Protein 5B78 (pdb70)

InterPro domains:
  IPR001965 Zinc finger, PHD-type [SM00249] (208-263)
  IPR001965 Zinc finger, PHD-type [SM00249] (264-311)
  IPR002717 Histone acetyltransferase domain, MYST-type [PF01853] (565-741)
  IPR002717 Histone acetyltransferase domain, MYST-type [PS51726] (504-778)
  IPR005818 Linker histone H1/H5, domain H15 [PS51504] (95-171)
  IPR005818 Linker histone H1/H5, domain H15 [SM00526] (85-165)
  IPR011011 Zinc finger, FYVE/PHD-type [SSF57903] (195-263)
  IPR011011 Zinc finger, FYVE/PHD-type [SSF57903] (251-322)
  IPR013083 Zinc finger, RING/FYVE/PHD-type [G3DSA:3.30.40.10] (203-313)
  IPR016181 Acyl-CoA N-acyltransferase [SSF55729] (508-776)
  IPR019787 Zinc finger, PHD-finger [PF00628] (209-262)
  IPR019787 Zinc finger, PHD-finger [PF00628] (265-310)
  IPR019787 Zinc finger, PHD-finger [PS50016] (206-265)
  IPR019787 Zinc finger, PHD-finger [PS50016] (262-313)
  IPR036388 Winged helix-like DNA-binding domain superfamily [G3DSA:1.10.10.10] (92-180)
  IPR036388 Winged helix-like DNA-binding domain superfamily [G3DSA:1.10.10.10] (683-766)
  IPR036390 Winged helix DNA-binding domain superfamily [SSF46785] (92-175)
  IPR040706 MYST, zinc finger domain [PF17772] (506-560)
  IPR048589 SAM domain-containing protein 1-like, WH domain [PF21524] (11-73)
  IPR048589 SAM domain-containing protein 1-like, WH domain [PS52014] (1-77)

Nearest PDB structures (foldseek):
  5b78-assembly1_A  TM=1.008E+00  e=1.180E-27  Homo sapiens
  5b75-assembly1_A  TM=1.004E+00  e=1.013E-25  Homo sapiens
  4lka-assembly1_A  TM=9.780E-01  e=3.667E-24  Homo sapiens
  5u2j-assembly1_B  TM=9.827E-01  e=6.413E-20  Homo sapiens
  3v43-assembly1_A  TM=9.497E-01  e=2.529E-20  Homo sapiens

Sequence (140 aa):
SLPHEKDKPVAEPIPICDFCLGTKEQNREKKPEELISCADCGRSGHPSCLKFSPELTVRVKALRWQCIECKTCSSCRDQGKNADNMLFCDSCDRGFHMECCDPPLTRRMMPKGMMWICQICRARTKQTARKSTGGAPRKQLAT

Structure (mmCIF, N/CA/C/O backbone):
data_5B78
#
_entry.id   5B78
#
_cell.length_a   47.671
_cell.length_b   48.238
_cell.length_c   76.366
_cell.angle_alpha   90.00
_cell.angle_beta   90.00
_cell.angle_gamma   90.00
#
_symmetry.space_group_name_H-M   'P 21 21 21'
#
loop_
_entity.id
_entity.type
_entity.pdbx_description
1 polymer 'Histone acetyltransferase KAT6A'
2 polymer 'Histone H3'
3 non-polymer 'ZINC ION'
4 water water
#
loop_
_atom_site.group_PDB
_atom_site.id
_atom_site.type_symbol
_atom_site.label_atom_id
_atom_site.label_alt_id
_atom_site.label_comp_id
_atom_site.label_asym_id
_atom_site.label_entity_id
_atom_site.label_seq_id
_atom_site.pdbx_PDB_ins_code
_atom_site.Cartn_x
_atom_site.Cartn_y
_atom_site.Cartn_z
_atom_site.occupancy
_atom_site.B_iso_or_equiv
_atom_site.auth_seq_id
_atom_site.auth_comp_id
_atom_site.auth_asym_id
_atom_site.auth_atom_id
_atom_site.pdbx_PDB_model_num
ATOM 1 N N . SER A 1 1 ? 5.554 2.269 -10.638 1.00 61.22 193 SER A N 1
ATOM 2 C CA . SER A 1 1 ? 5.969 1.035 -11.295 1.00 60.84 193 SER A CA 1
ATOM 3 C C . SER A 1 1 ? 5.619 1.069 -12.779 1.00 60.73 193 SER A C 1
ATOM 4 O O . SER A 1 1 ? 4.765 1.847 -13.208 1.00 63.65 193 SER A O 1
ATOM 7 N N . LEU A 1 2 ? 6.290 0.212 -13.566 1.00 55.06 194 LEU A N 1
ATOM 8 C CA . LEU A 1 2 ? 5.993 0.037 -14.978 1.00 57.64 194 LEU A CA 1
ATOM 9 C C . LEU A 1 2 ? 4.895 -1.010 -15.154 1.00 58.25 194 LEU A C 1
ATOM 10 O O . LEU A 1 2 ? 4.737 -1.897 -14.309 1.00 49.77 194 LEU A O 1
ATOM 15 N N . PRO A 1 3 ? 4.110 -0.917 -16.234 1.00 60.68 195 PRO A N 1
ATOM 16 C CA . PRO A 1 3 ? 3.025 -1.897 -16.437 1.00 62.54 195 PRO A CA 1
ATOM 17 C C . PRO A 1 3 ? 3.483 -3.348 -16.423 1.00 62.56 195 PRO A C 1
ATOM 18 O O . PRO A 1 3 ? 2.800 -4.199 -15.841 1.00 61.95 195 PRO A O 1
ATOM 22 N N . HIS A 1 4 ? 4.628 -3.654 -17.039 1.00 60.61 196 HIS A N 1
ATOM 23 C CA . HIS A 1 4 ? 5.103 -5.033 -17.074 1.00 58.61 196 HIS A CA 1
ATOM 24 C C . HIS A 1 4 ? 5.627 -5.509 -15.722 1.00 48.02 196 HIS A C 1
A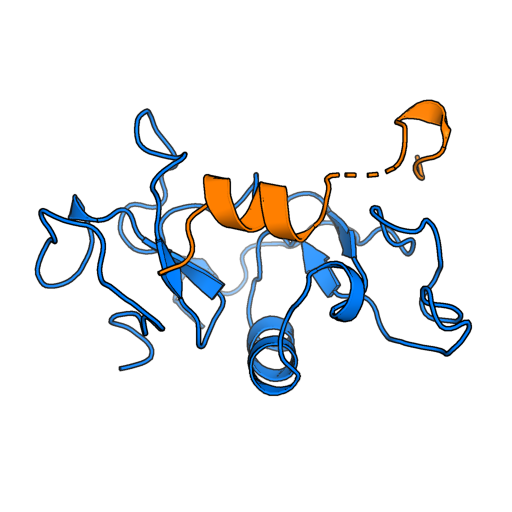TOM 25 O O . HIS A 1 4 ? 5.742 -6.720 -15.508 1.00 42.06 196 HIS A O 1
ATOM 32 N N . GLU A 1 5 ? 5.938 -4.588 -14.806 1.00 38.45 197 GLU A N 1
ATOM 33 C CA . GLU A 1 5 ? 6.309 -4.962 -13.446 1.00 33.60 197 GLU A CA 1
ATOM 34 C C . GLU A 1 5 ? 5.096 -5.201 -12.556 1.00 33.09 197 GLU A C 1
ATOM 35 O O . GLU A 1 5 ? 5.214 -5.900 -11.543 1.00 30.44 197 GLU A O 1
ATOM 41 N N . LYS A 1 6 ? 3.938 -4.648 -12.916 1.00 44.24 198 LYS A N 1
ATOM 42 C CA . LYS A 1 6 ? 2.769 -4.697 -12.048 1.00 48.29 198 LYS A CA 1
ATOM 43 C C . LYS A 1 6 ? 2.155 -6.092 -12.052 1.00 47.66 198 LYS A C 1
ATOM 44 O O . LYS A 1 6 ? 1.933 -6.685 -13.112 1.00 50.39 198 LYS A O 1
ATOM 50 N N . ASP A 1 7 ? 1.890 -6.615 -10.855 1.00 37.02 199 ASP A N 1
ATOM 51 C CA . ASP A 1 7 ? 1.314 -7.938 -10.621 1.00 40.19 199 ASP A CA 1
ATOM 52 C C . ASP A 1 7 ? 2.182 -9.085 -11.141 1.00 40.21 199 ASP A C 1
ATOM 53 O O . ASP A 1 7 ? 1.720 -10.234 -11.173 1.00 35.18 199 ASP A O 1
ATOM 58 N N . LYS A 1 8 ? 3.421 -8.810 -11.555 1.00 34.46 200 LYS A N 1
ATOM 59 C CA . LYS A 1 8 ? 4.324 -9.867 -12.007 1.00 34.02 200 LYS A CA 1
ATOM 60 C C . LYS A 1 8 ? 4.939 -10.555 -10.795 1.00 28.70 200 LYS A C 1
ATOM 61 O O . LYS A 1 8 ? 5.680 -9.912 -10.042 1.00 23.22 200 LYS A O 1
ATOM 67 N N . PRO A 1 9 ? 4.679 -11.846 -10.579 1.00 23.14 201 PRO A N 1
ATOM 68 C CA . PRO A 1 9 ? 4.942 -12.439 -9.266 1.00 20.13 201 PRO A CA 1
ATOM 69 C C . PRO A 1 9 ? 6.401 -12.371 -8.855 1.00 18.27 201 PRO A C 1
ATOM 70 O O . PRO A 1 9 ? 7.321 -12.433 -9.678 1.00 18.80 201 PRO A O 1
ATOM 74 N N . VAL A 1 10 ? 6.601 -12.239 -7.556 1.00 16.57 202 VAL A N 1
ATOM 75 C CA . VAL A 1 10 ? 7.932 -12.175 -6.982 1.00 16.26 202 VAL A CA 1
ATOM 76 C C . VAL A 1 10 ? 8.252 -13.454 -6.222 1.00 12.81 202 VAL A C 1
ATOM 77 O O . VAL A 1 10 ? 7.372 -14.100 -5.635 1.00 14.85 202 VAL A O 1
ATOM 81 N N . ALA A 1 11 ? 9.539 -13.804 -6.245 1.00 12.91 203 ALA A N 1
ATOM 82 C CA . ALA A 1 11 ? 10.049 -15.021 -5.626 1.00 12.15 203 ALA A CA 1
ATOM 83 C C . ALA A 1 11 ? 10.079 -14.903 -4.102 1.00 12.07 203 ALA A C 1
ATOM 84 O O . ALA A 1 11 ? 10.108 -13.810 -3.529 1.00 14.68 203 ALA A O 1
ATOM 86 N N . GLU A 1 12 ? 10.068 -16.056 -3.439 1.00 13.10 204 GLU A N 1
ATOM 87 C CA . GLU A 1 12 ? 10.183 -16.076 -1.990 1.00 13.93 204 GLU A CA 1
ATOM 88 C C . GLU A 1 12 ? 11.542 -15.522 -1.559 1.00 12.90 204 GLU A C 1
ATOM 89 O O . GLU A 1 12 ? 12.586 -16.005 -2.026 1.00 14.26 204 GLU A O 1
ATOM 95 N N . PRO A 1 13 ? 11.582 -14.532 -0.671 1.00 12.87 205 PRO A N 1
ATOM 96 C CA . PRO A 1 13 ? 12.873 -13.959 -0.270 1.00 14.83 205 PRO A CA 1
ATOM 97 C C . PRO A 1 13 ? 13.629 -14.842 0.711 1.00 12.63 205 PRO A C 1
ATOM 98 O O . PRO A 1 13 ? 13.058 -15.417 1.646 1.00 15.53 205 PRO A O 1
ATOM 102 N N . ILE A 1 14 ? 14.935 -14.935 0.497 1.00 13.54 206 ILE A N 1
ATOM 103 C CA . ILE A 1 14 ? 15.830 -15.649 1.404 1.00 14.63 206 ILE A CA 1
ATOM 104 C C . ILE A 1 14 ? 16.266 -14.675 2.495 1.00 15.04 206 ILE A C 1
ATOM 105 O O . ILE A 1 14 ? 16.830 -13.617 2.172 1.00 15.40 206 ILE A O 1
ATOM 110 N N . PRO A 1 15 ? 16.059 -14.994 3.782 1.00 14.03 207 PRO A N 1
ATOM 111 C CA . PRO A 1 15 ? 16.288 -13.998 4.840 1.00 14.57 207 PRO A CA 1
ATOM 112 C C . PRO A 1 15 ? 17.733 -13.893 5.314 1.00 15.70 207 PRO A C 1
ATOM 113 O O . PRO A 1 15 ? 17.988 -13.663 6.501 1.00 16.88 207 PRO A O 1
ATOM 117 N N . ILE A 1 16 ? 18.684 -14.035 4.391 1.00 13.10 208 ILE A N 1
ATOM 118 C CA . ILE A 1 16 ? 20.111 -13.954 4.693 1.00 13.72 208 ILE A CA 1
ATOM 119 C C . ILE A 1 16 ? 20.771 -13.1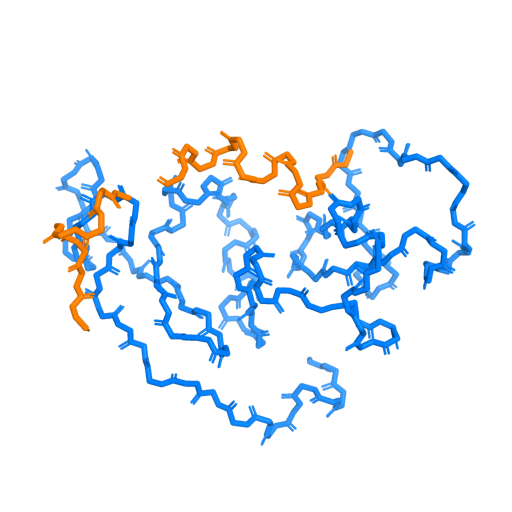19 3.610 1.00 12.85 208 ILE A C 1
ATOM 120 O O . ILE A 1 16 ? 20.412 -13.223 2.436 1.00 13.75 208 ILE A O 1
ATOM 125 N N . CYS A 1 17 ? 21.717 -12.271 4.006 1.00 13.40 209 CYS A N 1
ATOM 126 C CA . CYS A 1 17 ? 22.500 -11.509 3.038 1.00 11.01 209 CYS A CA 1
ATOM 127 C C . CYS A 1 17 ? 23.510 -12.422 2.339 1.00 12.38 209 CYS A C 1
ATOM 128 O O . CYS A 1 17 ? 24.316 -13.089 2.998 1.00 12.75 209 CYS A O 1
ATOM 131 N N . ASP A 1 18 ? 23.469 -12.448 1.004 1.00 12.40 210 ASP A N 1
ATOM 132 C CA . ASP A 1 18 ? 24.380 -13.319 0.270 1.00 13.76 210 ASP A CA 1
ATOM 133 C C . ASP A 1 18 ? 25.814 -12.810 0.271 1.00 13.79 210 ASP A C 1
ATOM 134 O O . ASP A 1 18 ? 26.701 -13.547 -0.157 1.00 15.09 210 ASP A O 1
ATOM 139 N N . PHE A 1 19 ? 26.062 -11.594 0.758 1.00 11.57 211 PHE A N 1
ATOM 140 C CA . PHE A 1 19 ? 27.401 -11.012 0.764 1.00 13.08 211 PHE A CA 1
ATOM 141 C C . PHE A 1 19 ? 28.108 -11.176 2.102 1.00 12.86 211 PHE A C 1
ATOM 142 O O . PHE A 1 19 ? 29.276 -11.577 2.127 1.00 13.20 211 PHE A O 1
ATOM 150 N N . CYS A 1 20 ? 27.429 -10.897 3.219 1.00 12.34 212 CYS A N 1
ATOM 151 C CA . CYS A 1 20 ? 28.038 -11.036 4.536 1.00 12.42 212 CYS A CA 1
ATOM 152 C C . CYS A 1 20 ? 27.477 -12.192 5.348 1.00 14.27 212 CYS A C 1
ATOM 153 O O . CYS A 1 20 ? 28.028 -12.496 6.410 1.00 15.06 212 CYS A O 1
ATOM 156 N N . LEU A 1 21 ? 26.407 -12.848 4.890 1.00 13.86 213 LEU A N 1
ATOM 157 C CA . LEU A 1 21 ? 25.780 -13.979 5.580 1.00 14.28 213 LEU A CA 1
ATOM 158 C C . LEU A 1 21 ? 25.035 -13.574 6.847 1.00 14.49 213 LEU A C 1
ATOM 159 O O . LEU A 1 21 ? 24.604 -14.448 7.618 1.00 16.99 213 LEU A O 1
ATOM 164 N N . GLY A 1 22 ? 24.874 -12.272 7.096 1.00 14.34 214 GLY A N 1
ATOM 165 C CA . GLY A 1 22 ? 24.057 -11.826 8.201 1.00 15.52 214 GLY A CA 1
ATOM 166 C C . GLY A 1 22 ? 22.581 -11.837 7.860 1.00 15.26 214 GLY A C 1
ATOM 167 O O . GLY A 1 22 ? 22.172 -12.025 6.724 1.00 17.01 214 GLY A O 1
ATOM 168 N N . THR A 1 23 ? 21.769 -11.668 8.888 1.00 17.99 215 THR A N 1
ATOM 169 C CA . THR A 1 23 ? 20.329 -11.552 8.746 1.00 17.21 215 THR A CA 1
ATOM 170 C C . THR A 1 23 ? 19.943 -10.084 8.867 1.00 16.83 215 THR A C 1
ATOM 171 O O . THR A 1 23 ? 20.798 -9.203 8.986 1.00 18.63 215 THR A O 1
ATOM 175 N N . LYS A 1 24 ? 18.633 -9.812 8.895 1.00 16.77 216 LYS A N 1
ATOM 176 C CA . LYS A 1 24 ? 18.184 -8.447 9.141 1.00 18.43 216 LYS A CA 1
ATOM 177 C C . LYS A 1 24 ? 18.606 -7.940 10.515 1.00 19.75 216 LYS A C 1
ATOM 178 O O . LYS A 1 24 ? 18.555 -6.731 10.766 1.00 21.81 216 LYS A O 1
ATOM 184 N N . GLU A 1 25 ? 19.022 -8.829 11.411 1.00 19.56 217 GLU A N 1
ATOM 185 C CA . GLU A 1 25 ? 19.454 -8.419 12.738 1.00 20.64 217 GLU A CA 1
ATOM 186 C C . GLU A 1 25 ? 20.915 -7.998 12.801 1.00 19.35 217 GLU A C 1
ATOM 187 O O . GLU A 1 25 ? 21.317 -7.393 13.802 1.00 22.38 217 GLU A O 1
ATOM 193 N N . GLN A 1 26 ? 21.725 -8.300 11.783 1.00 19.79 218 GLN A N 1
ATOM 194 C CA . GLN A 1 26 ? 23.160 -8.042 11.889 1.00 21.15 218 GLN A CA 1
ATOM 195 C C . GLN A 1 26 ? 23.764 -7.872 10.502 1.00 20.68 218 GLN A C 1
ATOM 196 O O . GLN A 1 26 ? 23.860 -8.842 9.739 1.00 19.41 218 GLN A O 1
ATOM 202 N N . ASN A 1 27 ? 24.186 -6.649 10.191 1.00 21.17 219 ASN A N 1
ATOM 203 C CA . ASN A 1 27 ? 24.996 -6.379 9.012 1.00 18.20 219 ASN A CA 1
ATOM 204 C C . ASN A 1 27 ? 26.476 -6.461 9.396 1.00 20.95 219 ASN A C 1
ATOM 205 O O . ASN A 1 27 ? 26.828 -6.957 10.469 1.00 21.51 219 ASN A O 1
ATOM 210 N N . ARG A 1 28 ? 27.362 -5.958 8.530 1.00 17.92 220 ARG A N 1
ATOM 211 C CA . ARG A 1 28 ? 28.794 -6.039 8.798 1.00 16.80 220 ARG A CA 1
ATOM 212 C C . ARG A 1 28 ? 29.230 -5.148 9.950 1.00 21.93 220 ARG A C 1
ATOM 213 O O . ARG A 1 28 ? 30.310 -5.366 10.506 1.00 24.40 220 ARG A O 1
ATOM 221 N N . GLU A 1 29 ? 28.433 -4.151 10.315 1.00 22.15 221 GLU A N 1
ATOM 222 C CA . GLU A 1 29 ? 28.710 -3.346 11.495 1.00 27.95 221 GLU A CA 1
ATOM 223 C C . GLU A 1 29 ? 28.024 -3.888 12.738 1.00 25.12 221 GLU A C 1
ATOM 224 O O . GLU A 1 29 ? 27.952 -3.184 13.752 1.00 33.44 221 GLU A O 1
ATOM 230 N N . LYS A 1 30 ? 27.525 -5.124 12.680 1.00 27.69 222 LYS A N 1
ATOM 231 C CA . LYS A 1 30 ? 26.816 -5.757 13.793 1.00 33.03 222 LYS A CA 1
ATOM 232 C C . LYS A 1 30 ? 25.599 -4.953 14.246 1.00 32.10 222 LYS A C 1
ATOM 233 O O . LYS A 1 30 ? 25.260 -4.937 15.432 1.00 36.21 222 LYS A O 1
ATOM 239 N N . LYS A 1 31 ? 24.937 -4.278 13.305 1.00 26.12 223 LYS A N 1
ATOM 240 C CA . LYS A 1 31 ? 23.717 -3.535 13.571 1.00 24.16 223 LYS A CA 1
ATOM 241 C C . LYS A 1 31 ? 22.573 -4.098 12.736 1.00 24.44 223 LYS A C 1
ATOM 242 O O . LYS A 1 31 ? 22.800 -4.684 11.670 1.00 22.12 223 LYS A O 1
ATOM 248 N N . PRO A 1 32 ? 21.335 -3.944 13.193 1.00 22.58 224 PRO A N 1
ATOM 249 C CA . PRO A 1 32 ? 20.198 -4.387 12.381 1.00 21.21 224 PRO A CA 1
ATOM 250 C C . PRO A 1 32 ? 20.086 -3.555 11.115 1.00 23.09 224 PRO A C 1
ATOM 251 O O . PRO A 1 32 ? 20.351 -2.349 11.111 1.00 22.86 224 PRO A O 1
ATOM 255 N N . GLU A 1 33 ? 19.693 -4.218 10.031 1.00 18.11 225 GLU A N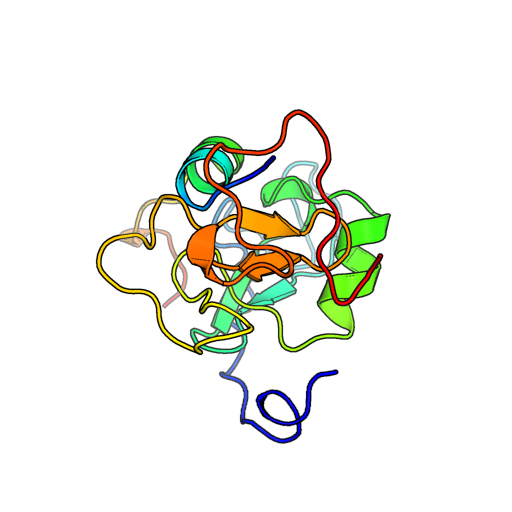 1
ATOM 256 C CA . GLU A 1 33 ? 19.456 -3.547 8.758 1.00 18.04 225 GLU A CA 1
ATOM 257 C C . GLU A 1 33 ? 18.571 -4.461 7.931 1.00 16.61 225 GLU A C 1
ATOM 258 O O . GLU A 1 33 ? 18.929 -5.622 7.703 1.00 17.31 225 GLU A O 1
ATOM 264 N N . GLU A 1 34 ? 17.427 -3.950 7.491 1.00 17.22 226 GLU A N 1
ATOM 265 C CA . GLU A 1 34 ? 16.515 -4.741 6.676 1.00 16.73 226 GLU A CA 1
ATOM 266 C C . GLU A 1 34 ? 17.153 -5.111 5.343 1.00 17.74 226 GLU A C 1
ATOM 267 O O . GLU A 1 34 ? 17.894 -4.324 4.746 1.00 16.50 226 GLU A O 1
ATOM 273 N N . LEU A 1 35 ? 16.850 -6.318 4.872 1.00 15.86 227 LEU A N 1
ATOM 274 C CA . LEU A 1 35 ? 17.361 -6.787 3.595 1.00 15.01 227 LEU A CA 1
ATOM 275 C C . LEU A 1 35 ? 16.492 -6.272 2.457 1.00 13.62 227 LEU A C 1
ATOM 276 O O . LEU A 1 35 ? 15.326 -5.914 2.643 1.00 15.84 227 LEU A O 1
ATOM 281 N N . ILE A 1 36 ? 17.074 -6.238 1.267 1.00 13.20 228 ILE A N 1
ATOM 282 C CA . ILE A 1 36 ? 16.297 -6.188 0.033 1.00 13.45 228 ILE A CA 1
ATOM 283 C C . ILE A 1 36 ? 16.516 -7.491 -0.722 1.00 12.33 228 ILE A C 1
ATOM 284 O O . ILE A 1 36 ? 17.571 -8.126 -0.607 1.00 13.13 228 ILE A O 1
ATOM 289 N N . SER A 1 37 ? 15.511 -7.897 -1.492 1.00 13.09 229 SER A N 1
ATOM 290 C CA . SER A 1 37 ? 15.498 -9.215 -2.110 1.00 12.61 229 SER A CA 1
ATOM 291 C C . SER A 1 37 ? 15.119 -9.098 -3.575 1.00 11.61 229 SER A C 1
ATOM 292 O O . SER A 1 37 ? 14.213 -8.345 -3.938 1.00 12.99 229 SER A O 1
ATOM 295 N N . CYS A 1 38 ? 15.820 -9.857 -4.411 1.00 12.09 230 CYS A N 1
ATOM 296 C CA . CYS A 1 38 ? 15.545 -9.855 -5.837 1.00 10.88 230 CYS A CA 1
ATOM 297 C C . CYS A 1 38 ? 14.177 -10.463 -6.111 1.00 10.76 230 CYS A C 1
ATOM 298 O O . CYS A 1 38 ? 13.868 -11.561 -5.641 1.00 12.00 230 CYS A O 1
ATOM 301 N N . ALA A 1 39 ? 13.371 -9.760 -6.908 1.00 10.44 231 ALA A N 1
ATOM 302 C CA . ALA A 1 39 ? 12.034 -10.240 -7.250 1.00 11.69 231 ALA A CA 1
ATOM 303 C C . ALA A 1 39 ? 12.055 -11.522 -8.066 1.00 10.79 231 ALA A C 1
ATOM 304 O O . ALA A 1 39 ? 11.064 -12.257 -8.057 1.00 13.53 231 ALA A O 1
ATOM 306 N N . ASP A 1 40 ? 13.136 -11.802 -8.783 1.00 11.49 232 ASP A N 1
ATOM 307 C CA . ASP A 1 40 ? 13.161 -12.974 -9.649 1.00 12.33 232 ASP A CA 1
ATOM 308 C C . ASP A 1 40 ? 13.827 -14.192 -9.027 1.00 13.83 232 ASP A C 1
ATOM 309 O O . ASP A 1 40 ? 13.317 -15.308 -9.184 1.00 16.13 232 ASP A O 1
ATOM 314 N N . CYS A 1 41 ? 14.937 -14.025 -8.310 1.00 10.98 233 CYS A N 1
ATOM 315 C CA . CYS A 1 41 ? 15.602 -15.176 -7.712 1.00 12.11 233 CYS A CA 1
ATOM 316 C C . CYS A 1 41 ? 15.437 -15.275 -6.202 1.00 11.88 233 CYS A C 1
ATOM 317 O O . CYS A 1 41 ? 15.788 -16.314 -5.629 1.00 15.46 233 CYS A O 1
ATOM 320 N N . GLY A 1 42 ? 14.956 -14.226 -5.537 1.00 11.92 234 GLY A N 1
ATOM 321 C CA . GLY A 1 42 ? 14.751 -14.261 -4.103 1.00 13.28 234 GLY A CA 1
ATOM 322 C C . GLY A 1 42 ? 15.990 -14.070 -3.255 1.00 13.61 234 GLY A C 1
ATOM 323 O O . GLY A 1 42 ? 15.864 -13.977 -2.025 1.00 13.72 234 GLY A O 1
ATOM 324 N N . ARG A 1 43 ? 17.184 -14.018 -3.844 1.00 11.66 235 ARG A N 1
ATOM 325 C CA . ARG A 1 43 ? 18.368 -13.826 -3.021 1.00 11.29 235 ARG A CA 1
ATOM 326 C C . ARG A 1 43 ? 18.409 -12.387 -2.516 1.00 10.55 235 ARG A C 1
ATOM 327 O O . ARG A 1 43 ? 17.824 -11.479 -3.113 1.00 12.43 235 ARG A O 1
ATOM 335 N N . SER A 1 44 ? 19.110 -12.176 -1.403 1.00 12.13 236 SER A N 1
ATOM 336 C CA . SER A 1 44 ? 18.975 -10.940 -0.652 1.00 12.43 236 SER A CA 1
ATOM 337 C C . SER A 1 44 ? 20.329 -10.331 -0.318 1.00 11.81 236 SER A C 1
ATOM 338 O O . SER A 1 44 ? 21.369 -11.003 -0.339 1.00 12.83 236 SER A O 1
ATOM 341 N N . GLY A 1 45 ? 20.296 -9.049 0.016 1.00 11.64 237 GLY A N 1
ATOM 342 C CA . GLY A 1 45 ? 21.485 -8.352 0.476 1.00 12.44 237 GLY A CA 1
ATOM 343 C C . GLY A 1 45 ? 21.108 -7.188 1.361 1.00 12.64 237 GLY A C 1
ATOM 344 O O . GLY A 1 45 ? 20.041 -6.588 1.207 1.00 13.74 237 GLY A O 1
ATOM 345 N N . HIS A 1 46 ? 21.979 -6.881 2.319 1.00 12.89 238 HIS A N 1
ATOM 346 C CA . HIS A 1 46 ? 21.854 -5.611 3.018 1.00 13.37 238 HIS A CA 1
ATOM 347 C C . HIS A 1 46 ? 22.169 -4.477 2.047 1.00 14.31 238 HIS A C 1
ATOM 348 O O . HIS A 1 46 ? 23.152 -4.563 1.291 1.00 13.60 238 HIS A O 1
ATOM 355 N N . PRO A 1 47 ? 21.376 -3.402 2.044 1.00 14.07 239 PRO A N 1
ATOM 356 C CA . PRO A 1 47 ? 21.759 -2.234 1.233 1.00 14.41 239 PRO A CA 1
ATOM 357 C C . PRO A 1 47 ? 23.203 -1.790 1.454 1.00 15.97 239 PRO A C 1
ATOM 358 O O . PRO A 1 47 ? 23.892 -1.435 0.488 1.00 15.84 239 PRO A O 1
ATOM 362 N N . SER A 1 48 ? 23.704 -1.835 2.692 1.00 15.16 240 SER A N 1
ATOM 363 C CA . SER A 1 48 ? 25.097 -1.457 2.918 1.00 16.17 240 SER A CA 1
ATOM 364 C C . SER A 1 48 ? 26.073 -2.418 2.241 1.00 16.16 240 SER A C 1
ATOM 365 O O . SER A 1 48 ? 27.148 -1.992 1.795 1.00 20.78 240 SER A O 1
ATOM 368 N N . CYS A 1 49 ? 25.749 -3.714 2.183 1.00 13.16 241 CYS A N 1
ATOM 369 C CA . CYS A 1 49 ? 26.595 -4.653 1.452 1.00 13.30 241 CYS A CA 1
ATOM 370 C C . CYS A 1 49 ? 26.495 -4.456 -0.056 1.00 13.47 241 CYS A C 1
ATOM 371 O O . CYS A 1 49 ? 27.482 -4.675 -0.771 1.00 15.04 241 CYS A O 1
ATOM 374 N N . LEU A 1 50 ? 25.332 -4.035 -0.554 1.00 13.71 242 LEU A N 1
ATOM 375 C CA . LEU A 1 50 ? 25.157 -3.727 -1.968 1.00 14.58 242 LEU A CA 1
ATOM 376 C C . LEU A 1 50 ? 25.747 -2.379 -2.349 1.00 15.72 242 LEU A C 1
ATOM 377 O O . LEU A 1 50 ? 25.809 -2.061 -3.544 1.00 17.82 242 LEU A O 1
ATOM 382 N N . LYS A 1 51 ? 26.168 -1.586 -1.368 1.00 16.43 243 LYS A N 1
ATOM 383 C CA . LYS A 1 51 ? 26.725 -0.252 -1.594 1.00 17.01 243 LYS A CA 1
ATOM 384 C C . LYS A 1 51 ? 25.693 0.716 -2.171 1.00 17.61 243 LYS A C 1
ATOM 385 O O . LYS A 1 51 ? 26.039 1.618 -2.938 1.00 18.79 243 LYS A O 1
ATOM 391 N N . PHE A 1 52 ? 24.427 0.551 -1.793 1.00 16.64 244 PHE A N 1
ATOM 392 C CA . PHE A 1 52 ? 23.358 1.456 -2.208 1.00 16.52 244 PHE A CA 1
ATOM 393 C C . PHE A 1 52 ? 23.261 2.628 -1.237 1.00 18.68 244 PHE A C 1
ATOM 394 O O . PHE A 1 52 ? 23.350 2.453 -0.017 1.00 21.12 244 PHE A O 1
ATOM 402 N N . SER A 1 53 ? 23.055 3.820 -1.786 1.00 19.10 245 SER A N 1
ATOM 403 C CA . SER A 1 53 ? 22.806 4.991 -0.967 1.00 21.89 245 SER A CA 1
ATOM 404 C C . SER A 1 53 ? 21.468 4.851 -0.240 1.00 24.81 245 SER A C 1
ATOM 405 O O . SER A 1 53 ? 20.611 4.056 -0.642 1.00 21.41 245 SER A O 1
ATOM 408 N N . PRO A 1 54 ? 21.265 5.610 0.845 1.00 24.97 246 PRO A N 1
ATOM 409 C CA . PRO A 1 54 ? 19.943 5.593 1.497 1.00 22.36 246 PRO A CA 1
ATOM 410 C C . PRO A 1 54 ? 18.813 5.964 0.553 1.00 20.71 246 PRO A C 1
ATOM 411 O O . PRO A 1 54 ? 17.747 5.338 0.594 1.00 20.13 246 PRO A O 1
ATOM 415 N N . GLU A 1 55 ? 19.030 6.944 -0.328 1.00 21.49 247 GLU A N 1
ATOM 416 C CA . GLU A 1 55 ? 17.973 7.376 -1.240 1.00 24.39 247 GLU A CA 1
ATOM 417 C C . GLU A 1 55 ? 17.630 6.294 -2.257 1.00 20.12 247 GLU A C 1
ATOM 418 O O . GLU A 1 55 ? 16.450 6.046 -2.537 1.00 21.95 247 GLU A O 1
ATOM 424 N N . LEU A 1 56 ? 18.646 5.652 -2.840 1.00 19.50 248 LEU A N 1
ATOM 425 C CA . LEU A 1 56 ? 18.381 4.560 -3.768 1.00 17.76 248 LEU A CA 1
ATOM 426 C C . LEU A 1 56 ? 17.667 3.416 -3.059 1.00 17.64 248 LEU A C 1
ATOM 427 O O . LEU A 1 56 ? 16.751 2.798 -3.618 1.00 16.86 248 LEU A O 1
ATOM 432 N N . THR A 1 57 ? 18.077 3.130 -1.822 1.00 17.00 249 THR A N 1
ATOM 433 C CA . THR A 1 57 ? 17.474 2.047 -1.053 1.00 17.47 249 THR A CA 1
ATOM 434 C C . THR A 1 57 ? 15.980 2.274 -0.858 1.00 19.30 249 THR A C 1
ATOM 435 O O . THR A 1 57 ? 15.178 1.348 -1.016 1.00 17.41 249 THR A O 1
ATOM 439 N N . VAL A 1 58 ? 15.587 3.507 -0.519 1.00 17.94 250 VAL A N 1
ATOM 440 C CA . VAL A 1 58 ? 14.169 3.825 -0.365 1.00 20.47 250 VAL A CA 1
ATOM 441 C C . VAL A 1 58 ? 13.410 3.536 -1.655 1.00 17.94 250 VAL A C 1
ATOM 442 O O . VAL A 1 58 ? 12.320 2.949 -1.640 1.00 22.65 250 VAL A O 1
ATOM 446 N N . ARG A 1 59 ? 13.983 3.924 -2.792 1.00 19.66 251 ARG A N 1
ATOM 447 C CA . ARG A 1 59 ? 13.260 3.792 -4.049 1.00 20.92 251 ARG A CA 1
ATOM 448 C C . ARG A 1 59 ? 13.126 2.331 -4.472 1.00 17.77 251 ARG A C 1
ATOM 449 O O . ARG A 1 59 ? 12.045 1.903 -4.895 1.00 19.64 251 ARG A O 1
ATOM 457 N N . VAL A 1 60 ? 14.195 1.536 -4.350 1.00 17.49 252 VAL A N 1
ATOM 458 C CA . VAL A 1 60 ? 14.098 0.149 -4.810 1.00 16.31 252 VAL A CA 1
ATOM 459 C C . VAL A 1 60 ? 13.150 -0.681 -3.953 1.00 17.65 252 VAL A C 1
ATOM 460 O O . VAL A 1 60 ? 12.576 -1.662 -4.445 1.00 16.41 252 VAL A O 1
ATOM 464 N N . LYS A 1 61 ? 12.961 -0.312 -2.682 1.00 18.48 253 LYS A N 1
ATOM 465 C CA . LYS A 1 61 ? 12.001 -1.024 -1.839 1.00 20.82 253 LYS A CA 1
ATOM 466 C C . LYS A 1 61 ? 10.560 -0.845 -2.300 1.00 20.33 253 LYS A C 1
ATOM 467 O O . LYS A 1 61 ? 9.684 -1.608 -1.880 1.00 22.56 253 LYS A O 1
ATOM 473 N N . ALA A 1 62 ? 10.292 0.129 -3.159 1.00 18.66 254 ALA A N 1
ATOM 474 C CA . ALA A 1 62 ? 8.952 0.362 -3.672 1.00 18.22 254 ALA A CA 1
ATOM 475 C C . ALA A 1 62 ? 8.778 -0.154 -5.093 1.00 18.54 254 ALA A C 1
ATOM 476 O O . ALA A 1 62 ? 7.717 0.047 -5.694 1.00 22.21 254 ALA A O 1
ATOM 478 N N . LEU A 1 63 ? 9.790 -0.823 -5.638 1.00 18.13 255 LEU A N 1
ATOM 479 C CA . LEU A 1 63 ? 9.795 -1.273 -7.021 1.00 19.29 255 LEU A CA 1
ATOM 480 C C . LEU A 1 63 ? 10.074 -2.769 -7.068 1.00 16.46 255 LEU A C 1
ATOM 481 O O . LEU A 1 63 ? 10.570 -3.357 -6.104 1.00 16.75 255 LEU A O 1
ATOM 486 N N . ARG A 1 64 ? 9.769 -3.382 -8.213 1.00 16.18 256 ARG A N 1
ATOM 487 C CA . ARG A 1 64 ? 10.075 -4.794 -8.449 1.00 13.92 256 ARG A CA 1
ATOM 488 C C . ARG A 1 64 ? 11.561 -4.897 -8.786 1.00 14.08 256 ARG A C 1
ATOM 489 O O . ARG A 1 64 ? 11.970 -5.081 -9.938 1.00 15.33 256 ARG A O 1
ATOM 497 N N . TRP A 1 65 ? 12.379 -4.775 -7.745 1.00 12.16 257 TRP A N 1
ATOM 498 C CA . TRP A 1 65 ? 13.824 -4.660 -7.914 1.00 11.36 257 TRP A CA 1
ATOM 499 C C . TRP A 1 65 ? 14.437 -6.010 -8.263 1.00 11.65 257 TRP A C 1
ATOM 500 O O . TRP A 1 65 ? 14.056 -7.045 -7.712 1.00 12.27 257 TRP A O 1
ATOM 511 N N . GLN A 1 66 ? 15.421 -5.994 -9.162 1.00 11.95 258 GLN A N 1
ATOM 512 C CA . GLN A 1 66 ? 16.138 -7.190 -9.579 1.00 11.10 258 GLN A CA 1
ATOM 513 C C . GLN A 1 66 ? 17.610 -7.075 -9.200 1.00 11.70 258 GLN A C 1
ATOM 514 O O . GLN A 1 66 ? 18.192 -5.987 -9.254 1.00 12.72 258 GLN A O 1
ATOM 520 N N . CYS A 1 67 ? 18.217 -8.205 -8.835 1.00 11.30 259 CYS A N 1
ATOM 521 C CA . CYS A 1 67 ? 19.654 -8.225 -8.573 1.00 9.90 259 CYS A CA 1
ATOM 522 C C . CYS A 1 67 ? 20.445 -7.989 -9.864 1.00 10.74 259 CYS A C 1
ATOM 523 O O . CYS A 1 67 ? 19.900 -7.971 -10.972 1.00 12.19 259 CYS A O 1
ATOM 526 N N . ILE A 1 68 ? 21.764 -7.835 -9.695 1.00 12.39 260 ILE A N 1
ATOM 527 C CA . ILE A 1 68 ? 22.673 -7.571 -10.818 1.00 12.72 260 ILE A CA 1
ATOM 528 C C . ILE A 1 68 ? 22.478 -8.588 -11.936 1.00 12.42 260 ILE A C 1
ATOM 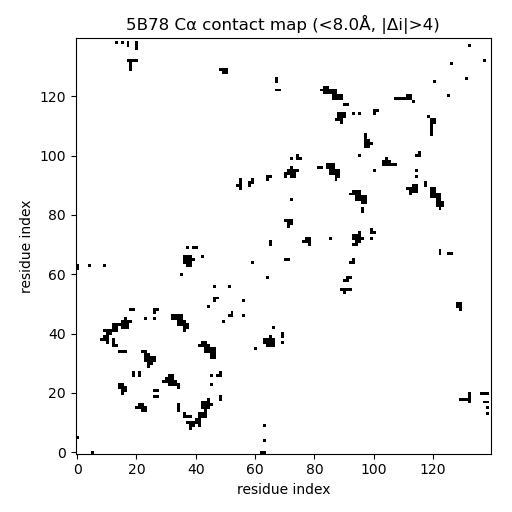529 O O . ILE A 1 68 ? 22.413 -8.226 -13.121 1.00 14.67 260 ILE A O 1
ATOM 534 N N . GLU A 1 69 ? 22.425 -9.881 -11.584 1.00 12.28 261 GLU A N 1
ATOM 535 C CA . GLU A 1 69 ? 22.385 -10.910 -12.615 1.00 12.37 261 GLU A CA 1
ATOM 536 C C . GLU A 1 69 ? 21.006 -11.061 -13.224 1.00 14.31 261 GLU A C 1
ATOM 537 O O . GLU A 1 69 ? 20.891 -11.341 -14.419 1.00 16.95 261 GLU A O 1
ATOM 543 N N . CYS A 1 70 ? 19.955 -10.871 -12.435 1.00 12.48 262 CYS A N 1
ATOM 544 C CA . CYS A 1 70 ? 18.611 -11.001 -12.978 1.00 11.68 262 CYS A CA 1
ATOM 545 C C . CYS A 1 70 ? 18.171 -9.773 -13.761 1.00 12.13 262 CYS A C 1
ATOM 546 O O . CYS A 1 70 ? 17.202 -9.874 -14.524 1.00 14.62 262 CYS A O 1
ATOM 549 N N . LYS A 1 71 ? 18.850 -8.640 -13.586 1.00 12.46 263 LYS A N 1
ATOM 550 C CA . LYS A 1 71 ? 18.385 -7.377 -14.151 1.00 12.98 263 LYS A CA 1
ATOM 551 C C . LYS A 1 71 ? 18.150 -7.515 -15.651 1.00 13.64 263 LYS A C 1
ATOM 552 O O . LYS A 1 71 ? 19.045 -7.923 -16.400 1.00 14.49 263 LYS A O 1
ATOM 558 N N . THR A 1 72 ? 16.943 -7.153 -16.083 1.00 13.23 264 THR A N 1
ATOM 559 C CA . THR A 1 72 ? 16.588 -7.093 -17.494 1.00 15.52 264 THR A CA 1
ATOM 560 C C . THR A 1 72 ? 16.382 -5.639 -17.901 1.00 16.31 264 THR A C 1
ATOM 561 O O . THR A 1 72 ? 15.995 -4.801 -17.085 1.00 16.80 264 THR A O 1
ATOM 565 N N . CYS A 1 73 ? 16.648 -5.340 -19.172 1.00 14.57 265 CYS A N 1
ATOM 566 C CA . CYS A 1 73 ? 16.444 -3.988 -19.672 1.00 14.41 265 CYS A CA 1
ATOM 567 C C . CYS A 1 73 ? 14.975 -3.591 -19.560 1.00 14.01 265 CYS A C 1
ATOM 568 O O . CYS A 1 73 ? 14.079 -4.330 -19.984 1.00 16.17 265 CYS A O 1
ATOM 571 N N . SER A 1 74 ? 14.730 -2.418 -18.974 1.00 14.47 266 SER A N 1
ATOM 572 C CA . SER A 1 74 ? 13.364 -1.951 -18.772 1.00 16.32 266 SER A CA 1
ATOM 573 C C . SER A 1 74 ? 12.682 -1.557 -20.076 1.00 21.24 266 SER A C 1
ATOM 574 O O . SER A 1 74 ? 11.451 -1.433 -20.100 1.00 25.00 266 SER A O 1
ATOM 577 N N . SER A 1 75 ? 13.440 -1.370 -21.160 1.00 16.41 267 SER A N 1
ATOM 578 C CA . SER A 1 75 ? 12.848 -1.072 -22.462 1.00 18.57 267 SER A CA 1
ATOM 579 C C . SER A 1 75 ? 12.519 -2.345 -23.235 1.00 22.93 267 SER A C 1
ATOM 580 O O . SER A 1 75 ? 11.358 -2.591 -23.575 1.00 26.70 267 SER A O 1
ATOM 583 N N . CYS A 1 76 ? 13.529 -3.170 -23.514 1.00 19.56 268 CYS A N 1
ATOM 584 C CA . CYS A 1 76 ? 13.352 -4.320 -24.390 1.00 20.56 268 CYS A CA 1
ATOM 585 C C . CYS A 1 76 ? 13.090 -5.622 -23.644 1.00 22.61 268 CYS A C 1
ATOM 586 O O . CYS A 1 76 ? 12.720 -6.613 -24.283 1.00 25.45 268 CYS A O 1
ATOM 589 N N . ARG A 1 77 ? 13.274 -5.647 -22.323 1.00 19.21 269 ARG A N 1
ATOM 590 C CA . ARG A 1 77 ? 13.000 -6.797 -21.462 1.00 21.19 269 ARG A CA 1
ATOM 591 C C . ARG A 1 77 ? 14.003 -7.933 -21.624 1.00 21.59 269 ARG A C 1
ATOM 592 O O . ARG A 1 77 ? 13.793 -9.011 -21.056 1.00 23.42 269 ARG A O 1
ATOM 600 N N . ASP A 1 78 ? 15.103 -7.711 -22.338 1.00 19.45 270 ASP A N 1
ATOM 601 C CA . ASP A 1 78 ? 16.110 -8.731 -22.605 1.00 19.52 270 ASP A CA 1
ATOM 602 C C . ASP A 1 78 ? 17.357 -8.477 -21.759 1.00 19.89 270 ASP A C 1
ATOM 603 O O . ASP A 1 78 ? 17.528 -7.421 -21.142 1.00 16.84 270 ASP A O 1
ATOM 608 N N . GLN A 1 79 ? 18.228 -9.485 -21.714 1.00 21.71 271 GLN A N 1
ATOM 609 C CA . GLN A 1 79 ? 19.599 -9.317 -21.244 1.00 20.79 271 GLN A CA 1
ATOM 610 C C . GLN A 1 79 ? 20.553 -9.345 -22.433 1.00 22.43 271 GLN A C 1
ATOM 611 O O . GLN A 1 79 ? 21.101 -8.306 -22.814 1.00 23.16 271 GLN A O 1
ATOM 617 N N . GLY A 1 80 ? 20.749 -10.500 -23.054 1.00 20.93 272 GLY A N 1
ATOM 618 C CA . GLY A 1 80 ? 21.394 -10.540 -24.355 1.00 23.21 272 GLY A CA 1
ATOM 619 C C . GLY A 1 80 ? 22.906 -10.406 -24.311 1.00 24.88 272 GLY A C 1
ATOM 620 O O . GLY A 1 80 ? 23.537 -10.381 -23.254 1.00 26.50 272 GLY A O 1
ATOM 621 N N . LYS A 1 81 ? 23.493 -10.310 -25.509 1.00 27.37 273 LYS A N 1
ATOM 622 C CA . LYS A 1 81 ? 24.950 -10.312 -25.621 1.00 32.80 273 LYS A CA 1
ATOM 623 C C . LYS A 1 81 ? 25.599 -9.074 -25.012 1.00 37.68 273 LYS A C 1
ATOM 624 O O . LYS A 1 81 ? 26.769 -9.140 -24.621 1.00 42.06 273 LYS A O 1
ATOM 630 N N . ASN A 1 82 ? 24.875 -7.958 -24.915 1.00 36.79 274 ASN A N 1
ATOM 631 C CA . ASN A 1 82 ? 25.401 -6.726 -24.340 1.00 45.57 274 ASN A CA 1
ATOM 632 C C . ASN A 1 82 ? 25.003 -6.540 -22.879 1.00 40.81 274 ASN A C 1
ATOM 633 O O . ASN A 1 82 ? 24.979 -5.404 -22.393 1.00 38.95 274 ASN A O 1
ATOM 638 N N . ALA A 1 83 ? 24.705 -7.630 -22.166 1.00 29.25 275 ALA A N 1
ATOM 639 C CA . ALA A 1 83 ? 24.169 -7.501 -20.815 1.00 26.71 275 ALA A CA 1
ATOM 640 C C . ALA A 1 83 ? 25.176 -6.862 -19.863 1.00 23.05 275 ALA A C 1
ATOM 641 O O . ALA A 1 83 ? 24.800 -6.034 -19.022 1.00 23.82 275 ALA A O 1
ATOM 643 N N . ASP A 1 84 ? 26.457 -7.220 -19.986 1.00 26.14 276 ASP A N 1
ATOM 644 C CA . ASP A 1 84 ? 27.479 -6.734 -19.060 1.00 31.39 276 ASP A CA 1
ATOM 645 C C . ASP A 1 84 ? 27.612 -5.215 -19.062 1.00 32.17 276 ASP A C 1
ATOM 646 O O . ASP A 1 84 ? 28.082 -4.647 -18.066 1.00 27.15 276 ASP A O 1
ATOM 651 N N . ASN A 1 85 ? 27.226 -4.549 -20.152 1.00 28.12 277 ASN A N 1
ATOM 652 C CA . ASN A 1 85 ? 27.330 -3.100 -20.264 1.00 27.93 277 ASN A CA 1
ATOM 653 C C . ASN A 1 85 ? 25.989 -2.387 -20.115 1.00 26.29 277 ASN A C 1
ATOM 654 O O . ASN A 1 85 ? 25.898 -1.190 -20.407 1.00 25.59 277 ASN A O 1
ATOM 659 N N . MET A 1 86 ? 24.953 -3.093 -19.671 1.00 19.00 278 MET A N 1
ATOM 660 C CA . MET A 1 86 ? 23.684 -2.454 -19.345 1.00 17.07 278 MET A CA 1
ATOM 661 C C . MET A 1 86 ? 23.908 -1.414 -18.251 1.00 15.52 278 MET A C 1
ATOM 662 O O . MET A 1 86 ? 24.594 -1.688 -17.263 1.00 18.17 278 MET A O 1
ATOM 667 N N . LEU A 1 87 ? 23.336 -0.221 -18.432 1.00 14.18 279 LEU A N 1
ATOM 668 C CA . LEU A 1 87 ? 23.442 0.849 -17.443 1.00 14.34 279 LEU A CA 1
ATOM 669 C C . LEU A 1 87 ? 22.430 0.633 -16.325 1.00 16.26 279 LEU A C 1
ATOM 670 O O . LEU A 1 87 ? 21.311 0.174 -16.570 1.00 16.20 279 LEU A O 1
ATOM 675 N N . PHE A 1 88 ? 22.814 0.975 -15.092 1.00 14.71 280 PHE A N 1
ATOM 676 C CA . PHE A 1 88 ? 21.909 0.900 -13.947 1.00 15.56 280 PHE A CA 1
ATOM 677 C C . PHE A 1 88 ? 21.614 2.318 -13.468 1.00 17.02 280 PHE A C 1
ATOM 678 O O . PHE A 1 88 ? 22.543 3.070 -13.149 1.00 19.76 280 PHE A O 1
ATOM 686 N N . CYS A 1 89 ? 20.326 2.676 -13.391 1.00 15.45 281 CYS A N 1
ATOM 687 C CA . CYS A 1 89 ? 19.926 4.018 -12.978 1.00 16.62 281 CYS A CA 1
ATOM 688 C C . CYS A 1 89 ? 20.325 4.287 -11.530 1.00 16.37 281 CYS A C 1
ATOM 689 O O . CYS A 1 89 ? 20.082 3.465 -10.640 1.00 16.77 281 CYS A O 1
ATOM 692 N N . ASP A 1 90 ? 20.935 5.445 -11.290 1.00 19.57 282 ASP A N 1
ATOM 693 C CA . ASP A 1 90 ? 21.341 5.803 -9.936 1.00 19.95 282 ASP A CA 1
ATOM 694 C C . ASP A 1 90 ? 20.197 6.331 -9.087 1.00 21.10 282 ASP A C 1
ATOM 695 O O . ASP A 1 90 ? 20.404 6.599 -7.899 1.00 26.28 282 ASP A O 1
ATOM 700 N N . SER A 1 91 ? 19.000 6.454 -9.649 1.00 23.98 283 SER A N 1
ATOM 701 C CA . SER A 1 91 ? 17.814 6.805 -8.885 1.00 23.21 283 SER A CA 1
ATOM 702 C C . SER A 1 91 ? 16.938 5.600 -8.548 1.00 23.43 283 SER A C 1
ATOM 703 O O . SER A 1 91 ? 16.472 5.486 -7.410 1.00 23.71 283 SER A O 1
ATOM 706 N N . CYS A 1 92 ? 16.715 4.684 -9.501 1.00 20.07 284 CYS A N 1
ATOM 707 C CA . CYS A 1 92 ? 15.782 3.584 -9.311 1.00 19.99 284 CYS A CA 1
ATOM 708 C C . CYS A 1 92 ? 16.406 2.211 -9.497 1.00 16.90 284 CYS A C 1
ATOM 709 O O . CYS A 1 92 ? 15.724 1.208 -9.262 1.00 17.40 284 CYS A O 1
ATOM 712 N N . ASP A 1 93 ? 17.666 2.137 -9.926 1.00 15.00 285 ASP A N 1
ATOM 713 C CA . ASP A 1 93 ? 18.410 0.904 -10.193 1.00 13.86 285 ASP A CA 1
ATOM 714 C C . ASP A 1 93 ? 17.856 0.076 -11.342 1.00 12.14 285 ASP A C 1
ATOM 715 O O . ASP A 1 93 ? 18.286 -1.062 -11.517 1.00 12.88 285 ASP A O 1
ATOM 720 N N . ARG A 1 94 ? 16.934 0.609 -12.146 1.00 13.88 286 ARG A N 1
ATOM 721 C CA . ARG A 1 94 ? 16.533 -0.137 -13.328 1.00 13.81 286 ARG A CA 1
ATOM 722 C C . ARG A 1 94 ? 17.692 -0.202 -14.319 1.00 13.80 286 ARG A C 1
ATOM 723 O O . ARG A 1 94 ? 18.565 0.669 -14.344 1.00 15.76 286 ARG A O 1
ATOM 731 N N . GLY A 1 95 ? 17.690 -1.245 -15.141 1.00 12.22 287 GLY A N 1
ATOM 732 C CA . GLY A 1 95 ? 18.687 -1.418 -16.184 1.00 13.87 287 GLY A CA 1
ATOM 73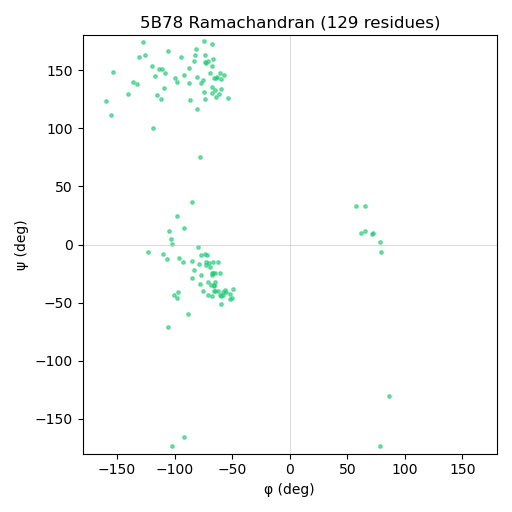3 C C . GLY A 1 95 ? 18.176 -0.993 -17.552 1.00 13.24 287 GLY A C 1
ATOM 734 O O . GLY A 1 95 ? 17.010 -1.211 -17.890 1.00 14.71 287 GLY A O 1
ATOM 735 N N . PHE A 1 96 ? 19.067 -0.398 -18.343 1.00 13.60 288 PHE A N 1
ATOM 736 C CA . PHE A 1 96 ? 18.794 -0.093 -19.743 1.00 12.71 288 PHE A CA 1
ATOM 737 C C . PHE A 1 96 ? 20.043 -0.369 -20.564 1.00 14.70 288 PHE A C 1
ATOM 738 O O . PHE A 1 96 ? 21.116 0.130 -20.231 1.00 15.82 288 PHE A O 1
ATOM 746 N N . HIS A 1 97 ? 19.902 -1.125 -21.650 1.00 14.74 289 HIS A N 1
ATOM 747 C CA . HIS A 1 97 ? 20.965 -1.158 -22.647 1.00 15.26 289 HIS A CA 1
ATOM 748 C C . HIS A 1 97 ? 21.180 0.253 -23.174 1.00 17.20 289 HIS A C 1
ATOM 749 O O . HIS A 1 97 ? 20.224 1.007 -23.354 1.00 16.14 289 HIS A O 1
ATOM 756 N N . MET A 1 98 ? 22.440 0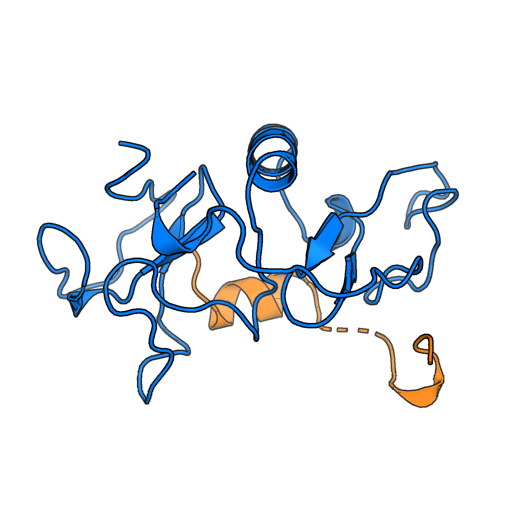.613 -23.435 1.00 17.98 290 MET A N 1
ATOM 757 C CA . MET A 1 98 ? 22.713 1.922 -24.030 1.00 18.96 290 MET A CA 1
ATOM 758 C C . MET A 1 98 ? 21.876 2.163 -25.283 1.00 17.46 290 MET A C 1
ATOM 759 O O . MET A 1 98 ? 21.326 3.254 -25.473 1.00 18.01 290 MET A O 1
ATOM 764 N N . GLU A 1 99 ? 21.751 1.147 -26.142 1.00 21.22 291 GLU A N 1
ATOM 765 C CA . GLU A 1 99 ? 20.994 1.307 -27.379 1.00 24.19 291 GLU A CA 1
ATOM 766 C C . GLU A 1 99 ? 19.485 1.384 -27.156 1.00 18.87 291 GLU A C 1
ATOM 767 O O . GLU A 1 99 ? 18.753 1.697 -28.101 1.00 22.72 291 GLU A O 1
ATOM 773 N N . CYS A 1 100 ? 19.004 1.116 -25.940 1.00 17.34 292 CYS A N 1
ATOM 774 C CA . CYS A 1 100 ? 17.586 1.188 -25.610 1.00 18.17 292 CYS A CA 1
ATOM 775 C C . CYS A 1 100 ? 17.215 2.448 -24.840 1.00 20.70 292 CYS A C 1
ATOM 776 O O . CYS A 1 100 ? 16.047 2.616 -24.477 1.00 22.18 292 CYS A O 1
ATOM 779 N N . CYS A 1 101 ? 18.178 3.322 -24.564 1.00 17.58 293 CYS A N 1
ATOM 780 C CA . CYS A 1 101 ? 17.873 4.576 -23.905 1.00 16.99 293 CYS A CA 1
ATOM 781 C C . CYS A 1 101 ? 17.186 5.536 -24.871 1.00 19.63 293 CYS A C 1
ATOM 782 O O . CYS A 1 101 ? 17.204 5.361 -26.092 1.00 19.69 293 CYS A O 1
ATOM 785 N N . ASP A 1 102 ? 16.563 6.557 -24.298 1.00 21.24 294 ASP A N 1
ATOM 786 C CA . ASP A 1 102 ? 15.908 7.595 -25.073 1.00 22.20 294 ASP A CA 1
ATOM 787 C C . ASP A 1 102 ? 16.563 8.932 -24.767 1.00 25.36 294 ASP A C 1
ATOM 788 O O . ASP A 1 102 ? 16.261 9.549 -23.746 1.00 31.09 294 ASP A O 1
ATOM 793 N N . PRO A 1 103 ? 17.458 9.396 -25.653 1.00 22.95 295 PRO A N 1
ATOM 794 C CA . PRO A 1 103 ? 17.858 8.823 -26.945 1.00 20.81 295 PRO A CA 1
ATOM 795 C C . PRO A 1 103 ? 18.900 7.722 -26.781 1.00 18.11 295 PRO A C 1
ATOM 796 O O . PRO A 1 103 ? 19.508 7.601 -25.710 1.00 18.28 295 PRO A O 1
ATOM 800 N N . PRO A 1 104 ? 19.088 6.902 -27.815 1.00 21.64 296 PRO A N 1
ATOM 801 C CA . PRO A 1 104 ? 20.082 5.829 -27.719 1.00 21.21 296 PRO A CA 1
ATOM 802 C C . PRO A 1 104 ? 21.470 6.417 -27.543 1.00 24.32 296 PRO A C 1
ATOM 803 O O . PRO A 1 104 ? 21.794 7.464 -28.106 1.00 22.97 296 PRO A O 1
ATOM 807 N N . LEU A 1 105 ? 22.287 5.731 -26.747 1.00 21.07 297 LEU A N 1
ATOM 808 C CA . LEU A 1 105 ? 23.607 6.214 -26.378 1.00 23.27 297 LEU A CA 1
ATOM 809 C C . LEU A 1 105 ? 24.687 5.382 -27.051 1.00 20.84 297 LEU A C 1
ATOM 810 O O . LEU A 1 105 ? 24.615 4.151 -27.083 1.00 24.14 297 LEU A O 1
ATOM 815 N N . THR A 1 106 ? 25.685 6.076 -27.596 1.00 21.35 298 THR A N 1
ATOM 816 C CA . THR A 1 106 ? 26.823 5.431 -28.232 1.00 23.16 298 THR A CA 1
ATOM 817 C C . THR A 1 106 ? 27.954 5.158 -27.251 1.00 23.20 298 THR A C 1
ATOM 818 O O . THR A 1 106 ? 28.672 4.163 -27.393 1.00 26.10 298 THR A O 1
ATOM 822 N N A ARG A 1 107 ? 28.130 6.022 -26.257 0.46 18.44 299 ARG A N 1
ATOM 823 N N B ARG A 1 107 ? 28.122 6.020 -26.255 0.54 18.24 299 ARG A N 1
ATOM 824 C CA A ARG A 1 107 ? 29.185 5.882 -25.268 0.46 18.07 299 ARG A CA 1
ATOM 825 C CA B ARG A 1 107 ? 29.178 5.888 -25.269 0.54 18.05 299 ARG A CA 1
ATOM 826 C C A ARG A 1 107 ? 28.565 5.906 -23.880 0.46 18.56 299 ARG A C 1
ATOM 827 C C B ARG A 1 107 ? 28.571 5.931 -23.877 0.54 18.67 299 ARG A C 1
ATOM 828 O O A ARG A 1 107 ? 27.475 6.447 -23.675 0.46 18.52 299 ARG A O 1
ATOM 829 O O B ARG A 1 107 ? 27.489 6.483 -23.662 0.54 18.29 299 ARG A O 1
ATOM 844 N N A MET A 1 108 ? 29.276 5.325 -22.924 0.46 19.79 300 MET A N 1
ATOM 845 N N B MET A 1 108 ? 29.294 5.349 -22.934 0.54 19.72 300 MET A N 1
ATOM 846 C CA A MET A 1 108 ? 28.766 5.269 -21.559 0.46 22.46 300 MET A CA 1
ATOM 847 C CA B MET A 1 108 ? 28.841 5.305 -21.554 0.54 22.58 300 MET A CA 1
ATOM 848 C C A MET A 1 108 ? 28.741 6.667 -20.951 0.46 20.47 300 MET A C 1
ATOM 849 C C B MET A 1 108 ? 28.734 6.720 -20.998 0.54 20.62 300 MET A C 1
ATOM 850 O O A MET A 1 108 ? 29.738 7.394 -21.031 0.46 20.17 300 MET A O 1
ATOM 851 O O B MET A 1 108 ? 29.673 7.514 -21.152 0.54 20.39 300 MET A O 1
ATOM 860 N N . PRO A 1 109 ? 27.632 7.075 -20.341 1.00 19.06 301 PRO A N 1
ATOM 861 C CA . PRO A 1 109 ? 27.583 8.376 -19.672 1.00 17.20 301 PRO A CA 1
ATOM 862 C C . PRO A 1 109 ? 28.589 8.421 -18.534 1.00 21.73 301 PRO A C 1
ATOM 863 O O . PRO A 1 109 ? 28.922 7.401 -17.925 1.00 23.25 301 PRO A O 1
ATOM 867 N N . LYS A 1 110 ? 29.072 9.622 -18.248 1.00 19.02 302 LYS A N 1
ATOM 868 C CA . LYS A 1 110 ? 30.069 9.828 -17.211 1.00 19.80 302 LYS A CA 1
ATOM 869 C C . LYS A 1 110 ? 29.387 10.280 -15.924 1.00 19.94 302 LYS A C 1
ATOM 870 O O . LYS A 1 110 ? 28.438 11.069 -15.954 1.00 21.00 302 LYS A O 1
ATOM 876 N N . GLY A 1 111 ? 29.862 9.764 -14.792 1.00 25.65 303 GLY A N 1
ATOM 877 C CA . GLY A 1 111 ? 29.300 10.158 -13.519 1.00 26.99 303 GLY A CA 1
ATOM 878 C C . GLY A 1 111 ? 27.950 9.514 -13.246 1.00 24.75 303 GLY A C 1
ATOM 879 O O . GLY A 1 111 ? 27.549 8.540 -13.885 1.00 25.52 303 GLY A O 1
ATOM 880 N N A MET A 1 112 ? 27.239 10.090 -12.272 0.51 26.43 304 MET A N 1
ATOM 881 N N B MET A 1 112 ? 27.246 10.077 -12.266 0.49 26.39 304 MET A N 1
ATOM 882 C CA A MET A 1 112 ? 25.901 9.623 -11.917 0.51 25.98 304 MET A CA 1
ATOM 883 C CA B MET A 1 112 ? 25.919 9.580 -11.931 0.49 25.89 304 MET A CA 1
ATOM 884 C C A MET A 1 112 ? 24.977 9.722 -13.126 0.51 24.35 304 MET A C 1
ATOM 885 C C B MET A 1 112 ? 24.999 9.701 -13.138 0.49 24.27 304 MET A C 1
ATOM 886 O O A MET A 1 112 ? 25.018 10.697 -13.878 0.51 25.45 304 MET A O 1
ATOM 887 O O B MET A 1 112 ? 25.068 10.668 -13.899 0.49 25.27 304 MET A O 1
ATOM 896 N N . TRP A 1 113 ? 24.142 8.702 -13.320 1.00 22.71 305 TRP A N 1
ATOM 897 C CA . TRP A 1 113 ? 23.266 8.633 -14.480 1.00 21.87 305 TRP A CA 1
ATOM 898 C C . TRP A 1 113 ? 21.845 8.323 -14.043 1.00 21.69 305 TRP A C 1
ATOM 899 O O . TRP A 1 113 ? 21.618 7.369 -13.290 1.00 22.03 305 TRP A O 1
ATOM 910 N N . ILE A 1 114 ? 20.899 9.117 -14.541 1.00 23.71 306 ILE A N 1
ATOM 911 C CA . ILE A 1 114 ? 19.488 9.006 -14.203 1.00 24.80 306 ILE A CA 1
ATOM 912 C C . ILE A 1 114 ? 18.735 8.615 -15.467 1.00 26.90 306 ILE A C 1
ATOM 913 O O . ILE A 1 114 ? 18.885 9.262 -16.511 1.00 27.20 306 ILE A O 1
ATOM 918 N N . CYS A 1 115 ? 17.922 7.568 -15.369 1.00 23.61 307 CYS A N 1
ATOM 919 C CA . CYS A 1 115 ? 17.290 6.969 -16.534 1.00 22.12 307 CYS A CA 1
ATOM 920 C C . CYS A 1 115 ? 16.144 7.839 -17.051 1.00 28.01 307 CYS A C 1
ATOM 921 O O . CYS A 1 115 ? 15.767 8.856 -16.457 1.00 28.02 307 CYS A O 1
ATOM 924 N N . GLN A 1 116 ? 15.572 7.417 -18.180 1.00 26.30 308 GLN A N 1
ATOM 925 C CA . GLN A 1 116 ? 14.500 8.177 -18.813 1.00 29.17 308 GLN A CA 1
ATOM 926 C C . GLN A 1 116 ? 13.221 8.196 -17.980 1.00 32.11 308 GLN A C 1
ATOM 927 O O . GLN A 1 116 ? 12.411 9.120 -18.130 1.00 33.36 308 GLN A O 1
ATOM 933 N N . ILE A 1 117 ? 13.018 7.198 -17.113 1.00 31.95 309 ILE A N 1
ATOM 934 C CA . ILE A 1 117 ? 11.822 7.177 -16.276 1.00 28.42 309 ILE A CA 1
ATOM 935 C C . ILE A 1 117 ? 11.948 8.181 -15.140 1.00 31.54 309 ILE A C 1
ATOM 936 O O . ILE A 1 117 ? 10.983 8.874 -14.791 1.00 34.48 309 ILE A O 1
ATOM 941 N N . CYS A 1 118 ? 13.138 8.282 -14.550 1.00 32.23 310 CYS A N 1
ATOM 942 C CA . CYS A 1 118 ? 13.322 9.150 -13.395 1.00 32.05 310 CYS A CA 1
ATOM 943 C C . CYS A 1 118 ? 13.609 10.592 -13.784 1.00 35.48 310 CYS A C 1
ATOM 944 O O . CYS A 1 118 ? 13.294 11.502 -13.013 1.00 37.27 310 CYS A O 1
ATOM 947 N N . ARG A 1 119 ? 14.217 10.825 -14.943 1.00 35.52 311 ARG A N 1
ATOM 948 C CA . ARG A 1 119 ? 14.660 12.170 -15.307 1.00 38.23 311 ARG A CA 1
ATOM 949 C C . ARG A 1 119 ? 13.482 13.071 -15.658 1.00 38.96 311 ARG A C 1
ATOM 950 O O . ARG A 1 119 ? 13.261 14.078 -14.994 1.00 47.75 311 ARG A O 1
ATOM 958 N N . ALA B 2 1 ? 28.748 6.213 -15.049 1.00 33.68 1 ALA B N 1
ATOM 959 C CA . ALA B 2 1 ? 27.559 5.409 -14.797 1.00 24.10 1 ALA B CA 1
ATOM 960 C C . ALA B 2 1 ? 27.935 4.032 -14.268 1.00 23.87 1 ALA B C 1
ATOM 961 O O . ALA B 2 1 ? 29.071 3.589 -14.423 1.00 28.98 1 ALA B O 1
ATOM 963 N N . ARG B 2 2 ? 26.979 3.373 -13.626 1.00 20.61 2 ARG B N 1
ATOM 964 C CA . ARG B 2 2 ? 27.167 2.000 -13.187 1.00 20.51 2 ARG B CA 1
ATOM 965 C C . ARG B 2 2 ? 26.668 1.047 -14.262 1.00 21.16 2 ARG B C 1
ATOM 966 O O . ARG B 2 2 ? 25.684 1.320 -14.954 1.00 19.64 2 ARG B O 1
ATOM 974 N N . THR B 2 3 ? 27.342 -0.093 -14.381 1.00 21.90 3 THR B N 1
ATOM 975 C CA . THR B 2 3 ? 26.904 -1.184 -15.241 1.00 20.60 3 THR B CA 1
ATOM 976 C C . THR B 2 3 ? 26.866 -2.461 -14.422 1.00 18.37 3 THR B C 1
ATOM 977 O O . THR B 2 3 ? 27.255 -2.487 -13.252 1.00 21.65 3 THR B O 1
ATOM 981 N N . LYS B 2 4 ? 26.368 -3.538 -15.039 1.00 18.43 4 LYS B N 1
ATOM 982 C CA . LYS B 2 4 ? 26.467 -4.845 -14.400 1.00 20.07 4 LYS B CA 1
ATOM 983 C C . LYS B 2 4 ? 27.895 -5.118 -13.939 1.00 21.45 4 LYS B C 1
ATOM 984 O O . LYS B 2 4 ? 28.120 -5.549 -12.804 1.00 21.70 4 LYS B O 1
ATOM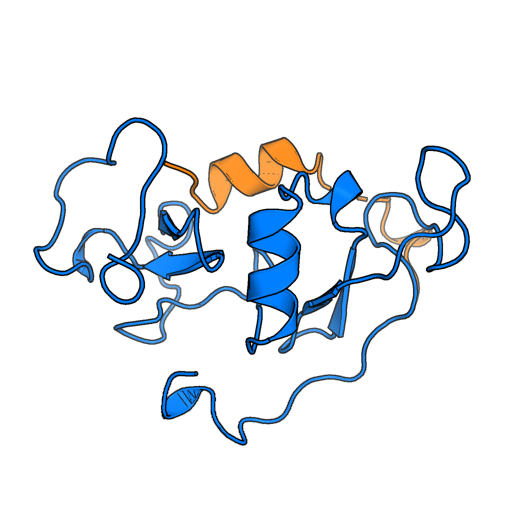 990 N N . GLN B 2 5 ? 28.871 -4.842 -14.804 1.00 23.77 5 GLN B N 1
ATOM 991 C CA . GLN B 2 5 ? 30.274 -5.090 -14.478 1.00 29.12 5 GLN B CA 1
ATOM 992 C C . GLN B 2 5 ? 30.717 -4.310 -13.246 1.00 30.31 5 GLN B C 1
ATOM 993 O O . GLN B 2 5 ? 31.332 -4.870 -12.332 1.00 30.37 5 GLN B O 1
ATOM 999 N N . THR B 2 6 ? 30.457 -3.002 -13.220 1.00 25.81 6 THR B N 1
ATOM 1000 C CA . THR B 2 6 ? 30.929 -2.197 -12.097 1.00 24.42 6 THR B CA 1
ATOM 1001 C C . THR B 2 6 ? 30.204 -2.551 -10.808 1.00 27.23 6 THR B C 1
ATOM 1002 O O . THR B 2 6 ? 30.804 -2.527 -9.727 1.00 24.70 6 THR B O 1
ATOM 1006 N N . ALA B 2 7 ? 28.924 -2.897 -10.898 1.00 20.43 7 ALA B N 1
ATOM 1007 C CA . ALA B 2 7 ? 28.183 -3.260 -9.699 1.00 22.09 7 ALA B CA 1
ATOM 1008 C C . ALA B 2 7 ? 28.728 -4.544 -9.091 1.00 21.27 7 ALA B C 1
ATOM 1009 O O . ALA B 2 7 ? 28.754 -4.694 -7.865 1.00 23.77 7 ALA B O 1
ATOM 1011 N N . ARG B 2 8 ? 29.164 -5.488 -9.933 1.00 22.62 8 ARG B N 1
ATOM 1012 C CA . ARG B 2 8 ? 29.782 -6.706 -9.413 1.00 25.10 8 ARG B CA 1
ATOM 1013 C C . ARG B 2 8 ? 31.028 -6.394 -8.603 1.00 24.67 8 ARG B C 1
ATOM 1014 O O . ARG B 2 8 ? 31.259 -6.994 -7.547 1.00 26.02 8 ARG B O 1
ATOM 1022 N N . LYS B 2 9 ? 31.873 -5.490 -9.105 1.00 25.47 9 LYS B N 1
ATOM 1023 C CA . LYS B 2 9 ? 33.073 -5.128 -8.359 1.00 28.41 9 LYS B CA 1
ATOM 1024 C C . LYS B 2 9 ? 32.727 -4.436 -7.047 1.00 32.53 9 LYS B C 1
ATOM 1025 O O . LYS B 2 9 ? 33.450 -4.589 -6.056 1.00 33.17 9 LYS B O 1
ATOM 1031 N N . SER B 2 10 ? 31.628 -3.677 -7.021 1.00 27.21 10 SER B N 1
ATOM 1032 C CA . SER B 2 10 ? 31.245 -2.940 -5.821 1.00 28.53 10 SER B CA 1
ATOM 1033 C C . SER B 2 10 ? 30.865 -3.877 -4.682 1.00 31.06 10 SER B C 1
ATOM 1034 O O . SER B 2 10 ? 31.207 -3.619 -3.522 1.00 30.97 10 SER B O 1
ATOM 1037 N N . THR B 2 11 ? 30.156 -4.963 -4.979 1.00 27.60 11 THR B N 1
ATOM 1038 C CA . THR B 2 11 ? 29.773 -5.866 -3.897 1.00 30.50 11 THR B CA 1
ATOM 1039 C C . THR B 2 11 ? 30.919 -6.755 -3.437 1.00 28.56 11 THR B C 1
ATOM 1040 O O . THR B 2 11 ? 30.920 -7.202 -2.285 1.00 30.11 11 THR B O 1
ATOM 1044 N N . GLY B 2 12 ? 31.883 -7.040 -4.308 1.00 21.26 12 GLY B N 1
ATOM 1045 C CA . GLY B 2 12 ? 32.879 -8.044 -4.016 1.00 23.33 12 GLY B CA 1
ATOM 1046 C C . GLY B 2 12 ? 32.418 -9.474 -4.200 1.00 20.39 12 GLY B C 1
ATOM 1047 O O . GLY B 2 12 ? 33.188 -10.395 -3.926 1.00 25.69 12 GLY B O 1
ATOM 1048 N N . GLY B 2 13 ? 31.185 -9.694 -4.655 1.00 23.15 13 GLY B N 1
ATOM 1049 C CA . GLY B 2 13 ? 30.725 -11.043 -4.943 1.00 25.78 13 GLY B CA 1
ATOM 1050 C C . GLY B 2 13 ? 30.151 -11.747 -3.728 1.00 19.08 13 GLY B C 1
ATOM 1051 O O . GLY B 2 13 ? 30.473 -11.390 -2.594 1.00 20.74 13 GLY B O 1
ATOM 1066 N N . ALA B 2 15 ? 29.336 -14.485 -0.823 1.00 18.02 15 ALA B N 1
ATOM 1067 C CA . ALA B 2 15 ? 30.099 -15.390 0.036 1.00 18.05 15 ALA B CA 1
ATOM 1068 C C . ALA B 2 15 ? 30.181 -16.791 -0.595 1.00 20.25 15 ALA B C 1
ATOM 1069 O O . ALA B 2 15 ? 29.385 -17.111 -1.474 1.00 21.82 15 ALA B O 1
ATOM 1071 N N . PRO B 2 16 ? 31.131 -17.620 -0.154 1.00 20.66 16 PRO B N 1
ATOM 1072 C CA . PRO B 2 16 ? 31.332 -18.924 -0.803 1.00 23.07 16 PRO B CA 1
ATOM 1073 C C . PRO B 2 16 ? 30.065 -19.767 -0.791 1.00 25.94 16 PRO B C 1
ATOM 1074 O O . PRO B 2 16 ? 29.280 -19.739 0.159 1.00 24.89 16 PRO B O 1
ATOM 1078 N N . ARG B 2 17 ? 29.898 -20.546 -1.867 1.00 29.58 17 ARG B N 1
ATOM 1079 C CA . ARG B 2 17 ? 28.627 -21.209 -2.150 1.00 35.30 17 ARG B CA 1
ATOM 1080 C C . ARG B 2 17 ? 28.178 -22.114 -1.006 1.00 31.22 17 ARG B C 1
ATOM 1081 O O . ARG B 2 17 ? 26.989 -22.155 -0.668 1.00 31.69 17 ARG B O 1
ATOM 1089 N N . LYS B 2 18 ? 29.107 -22.857 -0.405 1.00 31.29 18 LYS B N 1
ATOM 1090 C CA . LYS B 2 18 ? 28.730 -23.789 0.651 1.00 32.87 18 LYS B CA 1
ATOM 1091 C C . LYS B 2 18 ? 28.362 -23.076 1.941 1.00 30.97 18 LYS B C 1
ATOM 1092 O O . LYS B 2 18 ? 27.768 -23.694 2.831 1.00 32.43 18 LYS B O 1
ATOM 1098 N N . GLN B 2 19 ? 28.704 -21.799 2.061 1.00 28.08 19 GLN B N 1
ATOM 1099 C CA . GLN B 2 19 ? 28.308 -21.010 3.216 1.00 27.63 19 GLN B CA 1
ATOM 1100 C C . GLN B 2 19 ? 26.995 -20.262 2.997 1.00 26.35 19 GLN B C 1
ATOM 1101 O O . GLN B 2 19 ? 26.395 -19.805 3.973 1.00 34.32 1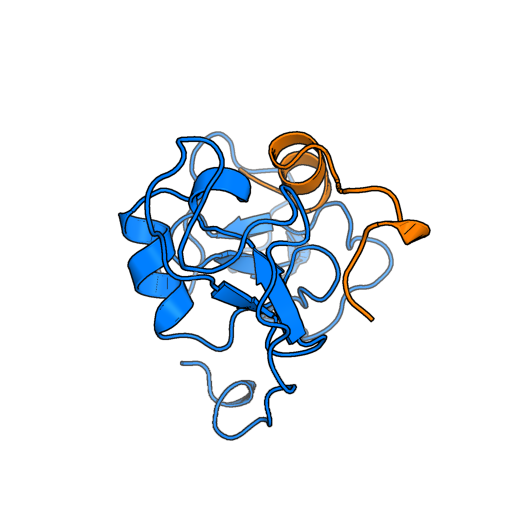9 GLN B O 1
ATOM 1107 N N . LEU B 2 20 ? 26.535 -20.146 1.750 1.00 27.04 20 LEU B N 1
ATOM 1108 C CA . LEU B 2 20 ? 25.295 -19.441 1.442 1.00 27.58 20 LEU B CA 1
ATOM 1109 C C . LEU B 2 20 ? 24.080 -20.233 1.920 1.00 36.53 20 LEU B C 1
ATOM 1110 O O . LEU B 2 20 ? 24.119 -21.457 2.101 1.00 32.14 20 LEU B O 1
ATOM 1115 N N . ALA B 2 21 ? 22.979 -19.511 2.106 1.00 34.32 21 ALA B N 1
ATOM 1116 C CA . ALA B 2 21 ? 21.736 -20.137 2.523 1.00 39.40 21 ALA B CA 1
ATOM 1117 C C . ALA B 2 21 ? 21.173 -20.998 1.398 1.00 45.84 21 ALA B C 1
ATOM 1118 O O . ALA B 2 21 ? 21.330 -20.694 0.212 1.00 38.02 21 ALA B O 1
ATOM 1120 N N . THR B 2 22 ? 20.508 -22.084 1.782 1.00 48.53 22 THR B N 1
ATOM 1121 C CA . THR B 2 22 ? 19.956 -23.020 0.810 1.00 54.53 22 THR B CA 1
ATOM 1122 C C . THR B 2 22 ? 18.655 -22.496 0.209 1.00 59.89 22 THR B C 1
ATOM 1123 O O . THR B 2 22 ? 18.047 -21.564 0.736 1.00 59.96 22 THR B O 1
#

Organism: Homo sapiens (NCBI:txid9606)

Solvent-accessible surface area: 8299 Å² total

Radius of gyration: 15.0 Å; Cα contacts (8 Å, |Δi|>4): 259; chains: 2; bounding box: 32×36×42 Å

GO terms:
  GO:0005634 nucleus (C, IDA)
  GO:0016605 PML body (C, IDA)
  GO:0003677 DNA binding (F, IDA)
  GO:0008270 zinc ion binding (F, IDA)
  GO:0045893 positive regulation of DNA-templated transcription (P, IDA)
  GO:0016407 acetyltransferase activity (F, IDA)
  GO:0070776 MOZ/MORF histone acetyltransferase complex (C, IDA)
  GO:0004402 histone acetyltransferase activity (F, IDA)
  GO:0061733 protein-lysine-acetyltransferase activity (F, EXP)
  GO:0003713 transcription coactivator activity (F, TAS)
  GO:0090398 cellular senescence (P, IMP)
  GO:0005515 protein binding (F, IPI)
  GO:0051276 chromosome organization (P, TAS)
  GO:0005654 nucleoplasm (C, TAS)
  GO:0016407 acetyltransferase activity (F, TAS)
  GO:1901796 regulation of signal transduction by p53 class mediator (P, TAS)
  GO:0005730 nucleolus (C, IDA)
  GO:0016607 nuclear speck (C, IDA)
  GO:0006355 regulation of DNA-templated transcription (P, IDA)
  GO:0003713 transcription coactivator activity (F, IDA)

Secondary structure (DSSP, 8-state):
--GGGTT---PPPPSSBTTT---TT--TTSS----EE-TTT--EE-HHHHT--HHHHHHHTTTT---TTT--BTTT----TTGGG-EE-TTT--EE-GGGSSS--SSPPPSS---TTT-/-EEHHHHHHHH----GGGS--

CATH classification: 3.30.40.10

Foldseek 3Di:
DDPVQPPPAFDAADQAAPQQRHGQQQDPVGHGAHWDAQRHPRYIHGCVSVVADPQQVVQQVVGNDHDLVCAAAPQPRHCPPCNVVWDAANRHRHTHDQVRAVPRHDDDDPDHHHGPVGD/DDDPVNVCVVVVPDDPVPDDD

B-factor: mean 26.79, std 13.29, range [9.9, 79.94]